Protein AF-A0A7C6EX62-F1 (afdb_monomer_lite)

Foldseek 3Di:
DDDDDDDDDDDPDDPPPVVVVVVPPPPPPPPPDDAAEDEDALAAQDCVCPCSGCVNCLLVVLVVCVVSPHRYYHYPNDDPVSVVSNCVSCVVDDDDDDDDD

Structure (mmCIF, N/CA/C/O backbone):
data_AF-A0A7C6EX62-F1
#
_entry.id   AF-A0A7C6EX62-F1
#
loop_
_atom_site.group_PDB
_atom_site.id
_atom_site.type_symbol
_atom_site.label_atom_id
_atom_site.label_alt_id
_atom_site.label_comp_id
_atom_site.label_asym_id
_atom_site.label_entity_id
_atom_site.label_seq_id
_atom_site.pdbx_PDB_ins_code
_atom_site.Cartn_x
_atom_site.Cartn_y
_atom_site.Cartn_z
_atom_site.occupancy
_atom_site.B_iso_or_equiv
_atom_site.auth_seq_id
_atom_site.auth_comp_id
_atom_site.auth_asym_id
_atom_site.auth_atom_id
_atom_site.pdbx_PDB_model_num
ATOM 1 N N . MET A 1 1 ? -48.411 -11.018 89.513 1.00 42.28 1 MET A N 1
ATOM 2 C CA . MET A 1 1 ? -47.391 -11.575 88.598 1.00 42.28 1 MET A CA 1
ATOM 3 C C . MET A 1 1 ? -47.362 -10.695 87.349 1.00 42.28 1 MET A C 1
ATOM 5 O O . MET A 1 1 ? -48.427 -10.274 86.920 1.00 42.28 1 MET A O 1
ATOM 9 N N . MET A 1 2 ? -46.157 -10.304 86.919 1.00 36.75 2 MET A N 1
ATOM 10 C CA . MET A 1 2 ? -45.765 -9.278 85.922 1.00 36.75 2 MET A CA 1
ATOM 11 C C . MET A 1 2 ? -46.741 -9.060 84.745 1.00 36.75 2 MET A C 1
ATOM 13 O O . MET A 1 2 ? -47.155 -10.013 84.102 1.00 36.75 2 MET A O 1
ATOM 17 N N . LYS A 1 3 ? -47.289 -7.847 84.571 1.00 37.78 3 LYS A N 1
ATOM 18 C CA . LYS A 1 3 ? -46.788 -6.672 83.807 1.00 37.78 3 LYS A CA 1
ATOM 19 C C . LYS A 1 3 ? -46.665 -6.899 82.289 1.00 37.78 3 LYS A C 1
ATOM 21 O O . LYS A 1 3 ? -45.707 -7.491 81.810 1.00 37.78 3 LYS A O 1
ATOM 26 N N . SER A 1 4 ? -47.645 -6.325 81.583 1.00 49.91 4 SER A N 1
ATOM 27 C CA . SER A 1 4 ? -47.659 -6.018 80.150 1.00 49.91 4 SER A CA 1
ATOM 28 C C . SER A 1 4 ? -46.360 -5.341 79.699 1.00 49.91 4 SER A C 1
ATOM 30 O O . SER A 1 4 ? -45.916 -4.376 80.325 1.00 49.91 4 SER A O 1
ATOM 32 N N . PHE A 1 5 ? -45.783 -5.839 78.606 1.00 46.22 5 PHE A N 1
ATOM 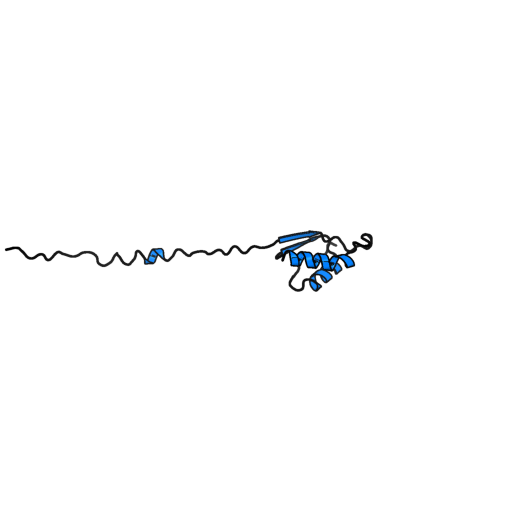33 C CA . PHE A 1 5 ? -44.711 -5.195 77.852 1.00 46.22 5 PHE A CA 1
ATOM 34 C C . PHE A 1 5 ? -45.204 -4.978 76.418 1.00 46.22 5 PHE A C 1
ATOM 36 O O . PHE A 1 5 ? -45.114 -5.856 75.566 1.00 46.22 5 PHE A O 1
ATOM 43 N N . SER A 1 6 ? -45.741 -3.793 76.153 1.00 39.66 6 SER A N 1
ATOM 44 C CA . SER A 1 6 ? -45.944 -3.262 74.806 1.00 39.66 6 SER A CA 1
ATOM 45 C C . SER A 1 6 ? -44.976 -2.094 74.634 1.00 39.66 6 SER A C 1
ATOM 47 O O . SER A 1 6 ? -45.214 -1.004 75.155 1.00 39.66 6 SER A O 1
ATOM 49 N N . PHE A 1 7 ? -43.843 -2.363 73.981 1.00 44.06 7 PHE A N 1
ATOM 50 C CA . PHE A 1 7 ? -42.814 -1.374 73.659 1.00 44.06 7 PHE A CA 1
ATOM 51 C C . PHE A 1 7 ? -43.114 -0.687 72.315 1.00 44.06 7 PHE A C 1
ATOM 53 O O . PHE A 1 7 ? -43.730 -1.264 71.422 1.00 44.06 7 PHE A O 1
ATOM 60 N N . PHE A 1 8 ? -42.697 0.573 72.249 1.00 48.34 8 PHE A N 1
ATOM 61 C CA . PHE A 1 8 ? -43.137 1.678 71.389 1.00 48.34 8 PHE A CA 1
ATOM 62 C C . PHE A 1 8 ? -42.268 1.804 70.097 1.00 48.34 8 PHE A C 1
ATOM 64 O O . PHE A 1 8 ? -41.513 0.881 69.793 1.00 48.34 8 PHE A O 1
ATOM 71 N N . PRO A 1 9 ? -42.414 2.859 69.259 1.00 55.09 9 PRO A N 1
ATOM 72 C CA . PRO A 1 9 ? -42.285 2.818 67.805 1.00 55.09 9 PRO A CA 1
ATOM 73 C C . PRO A 1 9 ? -40.867 3.172 67.314 1.00 55.09 9 PRO A C 1
ATOM 75 O O . PRO A 1 9 ? -40.117 3.873 67.985 1.00 55.09 9 PRO A O 1
ATOM 78 N N . GLY A 1 10 ? -40.502 2.762 66.099 1.00 40.69 10 GLY A N 1
ATOM 79 C CA . GLY A 1 10 ? -39.216 3.156 65.520 1.00 40.69 10 GLY A CA 1
ATOM 80 C C . GLY A 1 10 ? -39.110 2.850 64.031 1.00 40.69 10 GLY A C 1
ATOM 81 O O . GLY A 1 10 ? -39.035 1.692 63.639 1.00 40.69 10 GLY A O 1
ATOM 82 N N . SER A 1 11 ? -39.171 3.911 63.220 1.00 50.38 11 SER A N 1
ATOM 83 C CA . SER A 1 11 ? -38.543 4.054 61.893 1.00 50.38 11 SER A CA 1
ATOM 84 C C . SER A 1 11 ? -38.465 2.810 60.985 1.00 50.38 11 SER A C 1
ATOM 86 O O . SER A 1 11 ? -37.396 2.277 60.704 1.00 50.38 11 SER A O 1
ATOM 88 N N . LYS A 1 12 ? -39.586 2.435 60.358 1.00 48.03 12 LYS A N 1
ATOM 89 C CA . LYS A 1 12 ? -39.604 1.426 59.274 1.00 48.03 12 LYS A CA 1
ATOM 90 C C . LYS A 1 12 ? -39.092 1.939 57.910 1.00 48.03 12 LYS A C 1
ATOM 92 O O . LYS A 1 12 ? -39.229 1.246 56.912 1.00 48.03 12 LYS A O 1
ATOM 97 N N . GLY A 1 13 ? -38.540 3.154 57.840 1.00 50.62 13 GLY A N 1
ATOM 98 C CA . GLY A 1 13 ? -38.355 3.868 56.568 1.00 50.62 13 GLY A CA 1
ATOM 99 C C . GLY A 1 13 ? -36.948 3.896 55.966 1.00 50.62 13 GLY A C 1
ATOM 100 O O . GLY A 1 13 ? -36.820 4.340 54.832 1.00 50.62 13 GLY A O 1
ATOM 101 N N . ILE A 1 14 ? -35.894 3.473 56.675 1.00 54.56 14 ILE A N 1
ATOM 102 C CA . ILE A 1 14 ? -34.515 3.835 56.272 1.00 54.56 14 ILE A CA 1
ATOM 103 C C . ILE A 1 14 ? -33.652 2.679 55.737 1.00 54.56 14 ILE A C 1
ATOM 105 O O . ILE A 1 14 ? -32.592 2.922 55.168 1.00 54.56 14 ILE A O 1
ATOM 109 N N . PHE A 1 15 ? -34.094 1.424 55.852 1.00 49.84 15 PHE A N 1
ATOM 110 C CA . PHE A 1 15 ? -33.248 0.263 55.525 1.00 49.84 15 PHE A CA 1
ATOM 111 C C . PHE A 1 15 ? -33.315 -0.219 54.066 1.00 49.84 15 PHE A C 1
ATOM 113 O O . PHE A 1 15 ? -32.572 -1.123 53.696 1.00 49.84 15 PHE A O 1
ATOM 120 N N . LEU A 1 16 ? -34.149 0.392 53.216 1.00 50.31 16 LEU A N 1
ATOM 121 C CA . LEU A 1 16 ? -34.304 -0.013 51.808 1.00 50.31 16 LEU A CA 1
ATOM 122 C C . LEU A 1 16 ? -33.618 0.913 50.789 1.00 50.31 16 LEU A C 1
ATOM 124 O O . LEU A 1 16 ? -33.659 0.625 49.598 1.00 50.31 16 LEU A O 1
ATOM 128 N N . LEU A 1 17 ? -32.956 1.992 51.223 1.00 52.03 17 LEU A N 1
ATOM 129 C CA . LEU A 1 17 ? -32.288 2.935 50.307 1.00 52.03 17 LEU A CA 1
ATOM 130 C C . LEU A 1 17 ? -30.787 2.664 50.100 1.00 52.03 17 LEU A C 1
ATOM 132 O O . LEU A 1 17 ? -30.206 3.156 49.137 1.00 52.03 17 LEU A O 1
ATOM 136 N N . LEU A 1 18 ? -30.158 1.849 50.950 1.00 52.62 18 LEU A N 1
ATOM 137 C CA . LEU A 1 18 ? -28.717 1.572 50.891 1.00 52.62 18 LEU A CA 1
ATOM 138 C C . LEU A 1 18 ? -28.251 0.554 49.824 1.00 52.62 18 LEU A C 1
ATOM 140 O O . LEU A 1 18 ? -27.132 0.730 49.345 1.00 52.62 18 LEU A O 1
ATOM 144 N N . PRO A 1 19 ? -29.034 -0.446 49.359 1.00 51.97 19 PRO A N 1
ATOM 145 C CA . PRO A 1 19 ? -28.566 -1.322 48.282 1.00 51.97 19 PRO A CA 1
ATOM 146 C C . PRO A 1 19 ? -28.827 -0.740 46.881 1.00 51.97 19 PRO A C 1
ATOM 148 O O . PRO A 1 19 ? -28.215 -1.184 45.915 1.00 51.97 19 PRO A O 1
ATOM 151 N N . VAL A 1 20 ? -29.689 0.279 46.754 1.00 54.84 20 VAL A N 1
ATOM 152 C CA . VAL A 1 20 ? -30.016 0.912 45.460 1.00 54.84 20 VAL A CA 1
ATOM 153 C C . VAL A 1 20 ? -28.901 1.862 45.005 1.00 54.84 20 VAL A C 1
ATOM 155 O O . VAL A 1 20 ? -28.618 1.957 43.813 1.00 54.84 20 VAL A O 1
ATOM 158 N N . LEU A 1 21 ? -28.196 2.504 45.944 1.00 53.75 21 LEU A N 1
ATOM 159 C CA . LEU A 1 21 ? -27.103 3.430 45.627 1.00 53.75 21 LEU A CA 1
ATOM 160 C C . LEU A 1 21 ? -25.799 2.718 45.208 1.00 53.75 21 LEU A C 1
ATOM 162 O O . LEU A 1 21 ? -24.963 3.315 44.538 1.00 53.75 21 LEU A O 1
ATOM 166 N N . SER A 1 22 ? -25.635 1.432 45.547 1.00 55.94 22 SER A N 1
ATOM 167 C CA . SER A 1 22 ? -24.448 0.639 45.185 1.00 55.94 22 SER A CA 1
ATOM 168 C C . SER A 1 22 ? -24.489 0.072 43.756 1.00 55.94 22 SER A C 1
ATOM 170 O O . SER A 1 22 ? -23.466 -0.404 43.269 1.00 55.94 22 SER A O 1
ATOM 172 N N . GLY A 1 23 ? -25.644 0.102 43.080 1.00 55.66 23 GLY A N 1
ATOM 173 C CA . GLY A 1 23 ? -25.827 -0.441 41.725 1.00 55.66 23 GLY A CA 1
ATOM 174 C C . GLY A 1 23 ? -25.391 0.488 40.584 1.00 55.66 23 GLY A C 1
ATOM 175 O O . GLY A 1 23 ? -25.454 0.095 39.425 1.00 55.66 23 GLY A O 1
ATOM 176 N N . LEU A 1 24 ? -24.958 1.715 40.896 1.00 57.59 24 LEU A N 1
ATOM 177 C CA . LEU A 1 24 ? -24.589 2.756 39.924 1.00 57.59 24 LEU A CA 1
ATOM 178 C C . LEU A 1 24 ? -23.076 2.901 39.706 1.00 57.59 24 LEU A C 1
ATOM 180 O O . LEU A 1 24 ? -22.628 3.871 39.096 1.00 57.59 24 LEU A O 1
ATOM 184 N N . VAL A 1 25 ? -22.272 1.931 40.146 1.00 61.62 25 VAL A N 1
ATOM 185 C CA . VAL A 1 25 ? -20.920 1.765 39.599 1.00 61.62 25 VAL A CA 1
ATOM 186 C C . VAL A 1 25 ? -21.062 1.210 38.184 1.00 61.62 25 VAL A C 1
ATOM 188 O O . VAL A 1 25 ? -21.046 0.003 37.957 1.00 61.62 25 VAL A O 1
ATOM 191 N N . PHE A 1 26 ? -21.252 2.120 37.224 1.00 63.25 26 PHE A N 1
ATOM 192 C CA . PHE A 1 26 ? -21.064 1.854 35.805 1.00 63.25 26 PHE A CA 1
ATOM 193 C C . PHE A 1 26 ? -19.679 1.233 35.628 1.00 63.25 26 PHE A C 1
ATOM 195 O O . PHE A 1 26 ? -18.657 1.917 35.682 1.00 63.25 26 PHE A O 1
ATOM 202 N N . SER A 1 27 ? -19.643 -0.085 35.454 1.00 64.75 27 SER A N 1
ATOM 203 C CA . SER A 1 27 ? -18.434 -0.785 35.058 1.00 64.75 27 SER A CA 1
ATOM 204 C C . SER A 1 27 ? -18.143 -0.367 33.620 1.00 64.75 27 SER A C 1
ATOM 206 O O . SER A 1 27 ? -18.707 -0.910 32.669 1.00 64.75 27 SER A O 1
ATOM 208 N N . CYS A 1 28 ? -17.325 0.675 33.463 1.00 64.19 28 CYS A 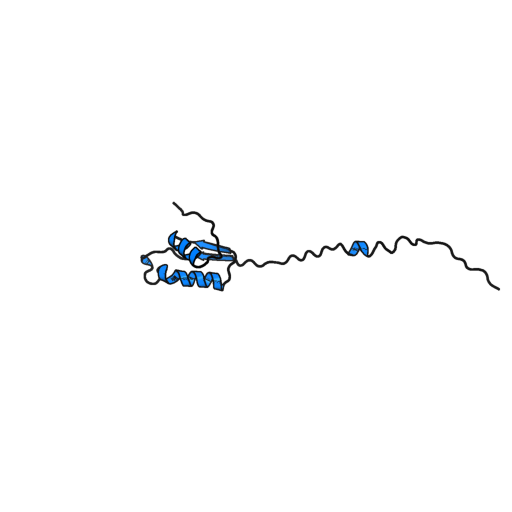N 1
ATOM 209 C CA . CYS A 1 28 ? -16.788 1.076 32.175 1.00 64.19 28 CYS A CA 1
ATOM 210 C C . CYS A 1 28 ? -15.799 -0.015 31.753 1.00 64.19 28 CYS A C 1
ATOM 212 O O . CYS A 1 28 ? -14.607 0.052 32.041 1.00 64.19 28 CYS A O 1
ATOM 214 N N . ASN A 1 29 ? -16.318 -1.078 31.137 1.00 66.06 29 ASN A N 1
ATOM 215 C CA . ASN A 1 29 ? -15.504 -2.059 30.435 1.00 66.06 29 ASN A CA 1
ATOM 216 C C . ASN A 1 29 ? -14.962 -1.369 29.183 1.00 66.06 29 ASN A C 1
ATOM 218 O O . ASN A 1 29 ? -15.545 -1.465 28.104 1.00 66.06 29 ASN A O 1
ATOM 222 N N . HIS A 1 30 ? -13.874 -0.617 29.339 1.00 69.62 30 HIS A N 1
ATOM 223 C CA . HIS A 1 30 ? -13.118 -0.132 28.199 1.00 69.62 30 HIS A CA 1
ATOM 224 C C . HIS A 1 30 ? -12.420 -1.347 27.590 1.00 69.62 30 HIS A C 1
ATOM 226 O O . HIS A 1 30 ? -11.372 -1.778 28.069 1.00 69.62 30 HIS A O 1
ATOM 232 N N . LYS A 1 31 ? -13.049 -1.960 26.582 1.00 71.94 31 LYS A N 1
ATOM 233 C CA . LYS A 1 31 ? -12.353 -2.921 25.733 1.00 71.94 31 LYS A CA 1
ATOM 234 C C . LYS A 1 31 ? -11.208 -2.165 25.079 1.00 71.94 31 LYS A C 1
ATOM 236 O O . LYS A 1 31 ? -11.439 -1.253 24.290 1.00 71.94 31 LYS A O 1
ATOM 241 N N . GLN A 1 32 ? -9.991 -2.491 25.485 1.00 78.19 32 GLN A N 1
ATOM 242 C CA . GLN A 1 32 ? -8.801 -1.970 24.845 1.00 78.19 32 GLN A CA 1
ATOM 243 C C . GLN A 1 32 ? -8.657 -2.703 23.513 1.00 78.19 32 GLN A C 1
ATOM 245 O O . GLN A 1 32 ? -8.162 -3.825 23.472 1.00 78.19 32 GLN A O 1
ATOM 250 N N . GLU A 1 33 ? -9.179 -2.095 22.450 1.00 84.81 33 GLU A N 1
ATOM 251 C CA . GLU A 1 33 ? -8.965 -2.566 21.084 1.00 84.81 33 GLU A CA 1
ATOM 252 C C . GLU A 1 33 ? -7.506 -2.272 20.713 1.00 84.81 33 GLU A C 1
ATOM 254 O O . GLU A 1 33 ? -7.047 -1.126 20.778 1.00 84.81 33 GLU A O 1
ATOM 259 N N . GLU A 1 34 ? -6.750 -3.319 20.396 1.00 92.69 34 GLU A N 1
ATOM 260 C CA . GLU A 1 34 ? -5.377 -3.185 19.921 1.00 92.69 34 GLU A CA 1
ATOM 261 C C . GLU A 1 34 ? -5.401 -2.746 18.454 1.00 92.69 34 GLU A C 1
ATOM 263 O O . GLU A 1 34 ? -6.133 -3.311 17.647 1.00 92.69 34 GLU A O 1
ATOM 268 N N . ILE A 1 35 ? -4.606 -1.731 18.112 1.00 96.31 35 ILE A N 1
ATOM 269 C CA . ILE A 1 35 ? -4.434 -1.270 16.731 1.00 96.31 35 ILE A CA 1
ATOM 270 C C . ILE A 1 35 ? -2.995 -1.565 16.326 1.00 96.31 35 ILE A C 1
ATOM 272 O O . ILE A 1 35 ? -2.052 -1.036 16.922 1.00 96.31 35 ILE A O 1
ATOM 276 N N . ARG A 1 36 ? -2.816 -2.370 15.283 1.00 97.75 36 ARG A N 1
ATOM 277 C CA . ARG A 1 36 ? -1.506 -2.701 14.725 1.00 97.75 36 ARG A CA 1
ATOM 278 C C . ARG A 1 36 ? -1.127 -1.673 13.679 1.00 97.75 36 ARG A C 1
ATOM 280 O O . ARG A 1 36 ? -1.747 -1.560 12.623 1.00 97.75 36 ARG A O 1
ATOM 287 N N . VAL A 1 37 ? -0.079 -0.917 13.980 1.00 98.12 37 VAL A N 1
ATOM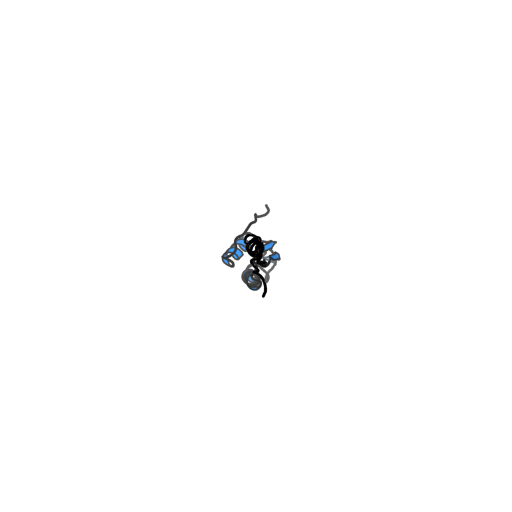 288 C CA . VAL A 1 37 ? 0.415 0.157 13.117 1.00 98.12 37 VAL A CA 1
ATOM 289 C C . VAL A 1 37 ? 1.756 -0.242 12.515 1.00 98.12 37 VAL A C 1
ATOM 291 O O . VAL A 1 37 ? 2.645 -0.715 13.222 1.00 98.12 37 VAL A O 1
ATOM 294 N N . MET A 1 38 ? 1.928 -0.016 11.214 1.00 98.44 38 MET A N 1
ATOM 295 C CA . MET A 1 38 ? 3.176 -0.284 10.497 1.00 98.44 38 MET A CA 1
ATOM 296 C C . MET A 1 38 ? 3.647 0.962 9.742 1.00 98.44 38 MET A C 1
ATOM 298 O O . MET A 1 38 ? 2.858 1.646 9.095 1.00 98.44 38 MET A O 1
ATOM 302 N N . THR A 1 39 ? 4.956 1.222 9.767 1.00 98.56 39 THR A N 1
ATOM 303 C CA . THR A 1 39 ? 5.625 2.088 8.786 1.00 98.56 39 THR A CA 1
ATOM 304 C C . THR A 1 39 ? 6.476 1.226 7.864 1.00 98.56 39 THR A C 1
ATOM 306 O O . THR A 1 39 ? 7.217 0.364 8.338 1.00 98.56 39 THR A O 1
ATOM 309 N N . PHE A 1 40 ? 6.355 1.418 6.551 1.00 98.50 40 PHE A N 1
ATOM 310 C CA . PHE A 1 40 ? 7.056 0.599 5.574 1.00 98.50 40 PHE A CA 1
ATOM 311 C C . PHE A 1 40 ? 7.466 1.406 4.339 1.00 98.50 40 PHE A C 1
ATOM 313 O O . PHE A 1 40 ? 6.647 1.758 3.488 1.00 98.50 40 PHE A O 1
ATOM 320 N N . ASN A 1 41 ? 8.766 1.654 4.200 1.00 98.25 41 ASN A N 1
ATOM 321 C CA . ASN A 1 41 ? 9.325 2.131 2.944 1.00 98.25 41 ASN A CA 1
ATOM 322 C C . ASN A 1 41 ? 9.395 0.950 1.967 1.00 98.25 41 ASN A C 1
ATOM 324 O O . ASN A 1 41 ? 10.185 0.025 2.160 1.00 98.25 41 ASN A O 1
ATOM 328 N N . ILE A 1 42 ? 8.562 0.980 0.924 1.00 98.06 42 ILE A N 1
ATOM 329 C CA . ILE A 1 42 ? 8.447 -0.129 -0.032 1.00 98.06 42 ILE A CA 1
ATOM 330 C C . ILE A 1 42 ? 9.400 -0.003 -1.220 1.00 98.06 42 ILE A C 1
ATOM 3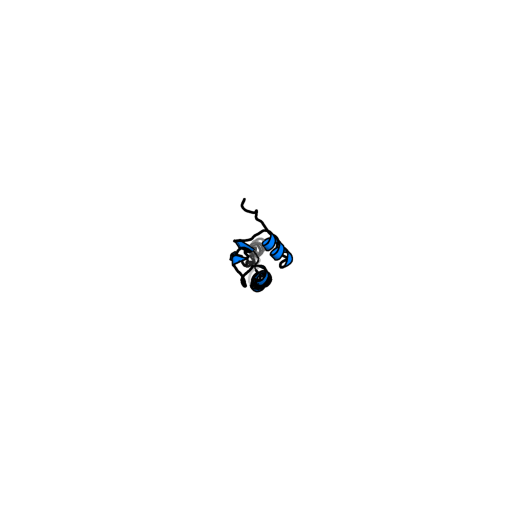32 O O . ILE A 1 42 ? 9.378 -0.887 -2.079 1.00 98.06 42 ILE A O 1
ATOM 336 N N . ARG A 1 43 ? 10.240 1.044 -1.251 1.00 98.12 43 ARG A N 1
ATOM 337 C CA . ARG A 1 43 ? 11.179 1.391 -2.324 1.00 98.12 43 ARG A CA 1
ATOM 338 C C . ARG A 1 43 ? 10.496 1.662 -3.676 1.00 98.12 43 ARG A C 1
ATOM 340 O O . ARG A 1 43 ? 9.708 0.845 -4.160 1.00 98.12 43 ARG A O 1
ATOM 347 N N . LEU A 1 44 ? 10.854 2.783 -4.309 1.00 97.50 44 LEU A N 1
ATOM 348 C CA . LEU A 1 44 ? 10.301 3.221 -5.598 1.00 97.50 44 LEU A CA 1
ATOM 349 C C . LEU A 1 44 ? 10.382 2.123 -6.668 1.00 97.50 44 LEU A C 1
ATOM 351 O O . LEU A 1 44 ? 11.345 1.357 -6.726 1.00 97.50 44 LEU A O 1
ATOM 355 N N . ASP A 1 45 ? 9.403 2.092 -7.569 1.00 98.06 45 ASP A N 1
ATOM 356 C CA . ASP A 1 45 ? 9.510 1.298 -8.790 1.00 98.06 45 ASP A CA 1
ATOM 357 C C . ASP A 1 45 ? 10.514 1.947 -9.749 1.00 98.06 45 ASP A C 1
ATOM 359 O O . ASP A 1 45 ? 10.226 2.945 -10.411 1.00 98.06 45 ASP A O 1
ATOM 363 N N . THR A 1 46 ? 11.724 1.389 -9.793 1.00 97.50 46 THR A N 1
ATOM 364 C CA . THR A 1 46 ? 12.792 1.837 -10.686 1.00 97.50 46 THR A CA 1
ATOM 365 C C . THR A 1 46 ? 13.443 0.660 -11.416 1.00 97.50 46 THR A C 1
ATOM 367 O O . THR A 1 46 ? 13.754 -0.362 -10.791 1.00 97.50 46 THR A O 1
ATOM 370 N N . PRO A 1 47 ? 13.711 0.771 -12.733 1.00 95.62 47 PRO A N 1
ATOM 371 C CA . PRO A 1 47 ? 14.473 -0.236 -13.473 1.00 95.62 47 PRO A CA 1
ATOM 372 C C . PRO A 1 47 ? 15.882 -0.466 -12.910 1.00 95.62 47 PRO A C 1
ATOM 374 O O . PRO A 1 47 ? 16.430 -1.556 -13.067 1.00 95.62 47 PRO A O 1
ATOM 377 N N . ALA A 1 48 ? 16.453 0.535 -12.228 1.00 97.38 48 ALA A N 1
ATOM 378 C CA . ALA A 1 48 ? 17.778 0.451 -11.613 1.00 97.38 48 ALA A CA 1
ATOM 379 C C . ALA A 1 48 ? 17.882 -0.657 -10.550 1.00 97.38 48 ALA A C 1
ATOM 381 O O . ALA A 1 48 ? 18.973 -1.163 -10.302 1.00 97.38 48 ALA A O 1
ATOM 382 N N . ASP A 1 49 ? 16.754 -1.078 -9.969 1.00 96.81 49 ASP A N 1
ATOM 383 C CA . ASP A 1 49 ? 16.729 -2.130 -8.953 1.00 96.81 49 ASP A CA 1
ATOM 384 C C . ASP A 1 49 ? 16.796 -3.553 -9.563 1.00 96.81 49 ASP A C 1
ATOM 386 O O . ASP A 1 49 ? 16.909 -4.530 -8.824 1.00 96.81 49 ASP A O 1
ATOM 390 N N . SER A 1 50 ? 16.794 -3.710 -10.897 1.00 96.69 50 SER A N 1
ATOM 391 C CA . SER A 1 50 ? 17.001 -4.995 -11.596 1.00 96.69 50 SER A CA 1
ATOM 392 C C . SER A 1 50 ? 16.080 -6.119 -11.070 1.00 96.69 50 SER A C 1
ATOM 394 O O . SER A 1 50 ? 14.856 -5.988 -11.112 1.00 96.69 50 SER A O 1
ATOM 396 N N . MET A 1 51 ? 16.629 -7.220 -10.548 1.00 97.38 51 MET A N 1
ATOM 397 C CA . MET A 1 51 ? 15.869 -8.334 -9.956 1.00 97.38 51 MET A CA 1
ATOM 398 C C . MET A 1 51 ? 15.105 -7.949 -8.681 1.00 97.38 51 MET A C 1
ATOM 400 O O . MET A 1 51 ? 14.172 -8.646 -8.294 1.00 97.38 51 MET A O 1
ATOM 404 N N . ASN A 1 52 ? 15.452 -6.818 -8.065 1.00 97.44 52 ASN A N 1
ATOM 405 C CA . ASN A 1 52 ? 14.724 -6.217 -6.953 1.00 97.44 52 ASN A CA 1
ATOM 406 C C . ASN A 1 52 ? 13.711 -5.163 -7.426 1.00 97.44 52 ASN A C 1
ATOM 408 O O . ASN A 1 52 ? 13.209 -4.395 -6.610 1.00 97.44 52 ASN A O 1
ATOM 412 N N . ASN A 1 53 ? 13.393 -5.081 -8.720 1.00 98.44 53 ASN A N 1
ATOM 413 C CA . ASN A 1 53 ? 12.354 -4.175 -9.204 1.00 98.44 53 ASN A CA 1
ATOM 414 C C . ASN A 1 53 ? 10.984 -4.493 -8.566 1.00 98.44 53 ASN A C 1
ATOM 416 O O . ASN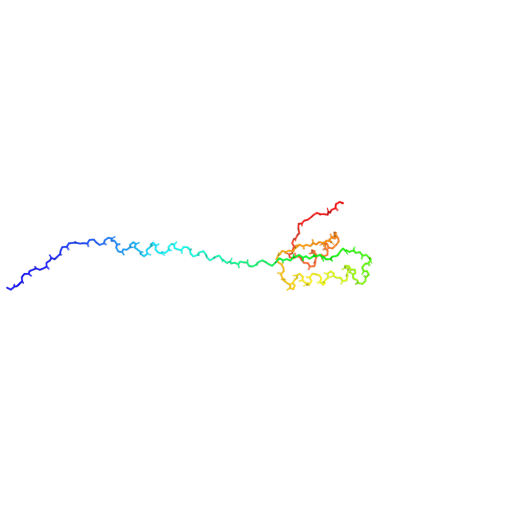 A 1 53 ? 10.673 -5.643 -8.245 1.00 98.44 53 ASN A O 1
ATOM 420 N N . TRP A 1 54 ? 10.151 -3.459 -8.407 1.00 98.56 54 TRP A N 1
ATOM 421 C CA . TRP A 1 54 ? 8.824 -3.539 -7.793 1.00 98.56 54 TRP A CA 1
ATOM 422 C C . TRP A 1 54 ? 7.953 -4.672 -8.344 1.00 98.56 54 TRP A C 1
ATOM 424 O O . TRP A 1 54 ? 7.309 -5.369 -7.557 1.00 98.56 54 TRP A O 1
ATOM 434 N N . LYS A 1 55 ? 7.988 -4.928 -9.660 1.00 98.00 55 LYS A N 1
ATOM 435 C CA . LYS A 1 55 ? 7.181 -5.985 -10.295 1.00 98.00 55 LYS A CA 1
ATOM 436 C C . LYS A 1 55 ? 7.409 -7.384 -9.712 1.00 98.00 55 LYS A C 1
ATOM 438 O O . LYS A 1 55 ? 6.551 -8.240 -9.867 1.00 98.00 55 LYS A O 1
ATOM 443 N N . TYR A 1 56 ? 8.562 -7.618 -9.081 1.00 98.38 56 TYR A N 1
ATOM 444 C CA . TYR A 1 56 ? 8.914 -8.886 -8.437 1.00 98.38 56 TYR A CA 1
ATOM 445 C C . TYR A 1 56 ? 8.690 -8.870 -6.917 1.00 98.38 56 TYR A C 1
ATOM 447 O O . TYR A 1 56 ? 8.807 -9.903 -6.258 1.00 98.38 56 TYR A O 1
ATOM 455 N N . ARG A 1 57 ? 8.418 -7.694 -6.339 1.00 98.38 57 ARG A N 1
ATOM 456 C CA . ARG A 1 57 ? 8.300 -7.483 -4.890 1.00 98.38 57 ARG A CA 1
ATOM 457 C C . ARG A 1 57 ? 6.874 -7.207 -4.427 1.00 98.38 57 ARG A C 1
ATOM 459 O O . ARG A 1 57 ? 6.590 -7.456 -3.257 1.00 98.38 57 ARG A O 1
ATOM 466 N N . ARG A 1 58 ? 5.987 -6.712 -5.295 1.00 98.62 58 ARG A N 1
ATOM 467 C CA . ARG A 1 58 ? 4.644 -6.237 -4.917 1.00 98.62 58 ARG A CA 1
ATOM 468 C C . ARG A 1 58 ? 3.806 -7.283 -4.177 1.00 98.62 58 ARG A C 1
ATOM 470 O O . ARG A 1 58 ? 3.211 -6.972 -3.148 1.00 98.62 58 ARG A O 1
ATOM 477 N N . GLU A 1 59 ? 3.838 -8.543 -4.609 1.00 98.69 59 GLU A N 1
ATOM 478 C CA . GLU A 1 59 ? 3.099 -9.627 -3.956 1.00 98.69 59 GLU A CA 1
ATOM 479 C C . GLU A 1 59 ? 3.691 -9.963 -2.580 1.00 98.69 59 GLU A C 1
ATOM 481 O O . GLU A 1 59 ? 2.951 -10.285 -1.651 1.00 98.69 59 GLU A O 1
ATOM 486 N N . ASN A 1 60 ? 5.015 -9.861 -2.421 1.00 98.50 60 ASN A N 1
ATOM 487 C CA . ASN A 1 60 ? 5.687 -10.086 -1.139 1.00 98.50 60 ASN A CA 1
ATOM 488 C C . ASN A 1 60 ? 5.384 -8.958 -0.145 1.00 98.50 60 ASN A C 1
ATOM 490 O O . ASN A 1 60 ? 5.123 -9.237 1.023 1.00 98.50 60 ASN A O 1
ATOM 494 N N . VAL A 1 61 ? 5.358 -7.707 -0.614 1.00 98.56 61 VAL A N 1
ATOM 495 C CA . VAL A 1 61 ? 4.960 -6.536 0.184 1.00 98.56 61 VAL A CA 1
ATOM 496 C C . VAL A 1 61 ? 3.522 -6.693 0.681 1.00 98.56 61 VAL A C 1
ATOM 498 O O . VAL A 1 61 ? 3.287 -6.621 1.885 1.00 98.56 61 VAL A O 1
ATOM 501 N N . ALA A 1 62 ? 2.575 -7.007 -0.209 1.00 98.62 62 ALA A N 1
ATOM 502 C CA . ALA A 1 62 ? 1.181 -7.237 0.174 1.00 98.62 62 ALA A CA 1
ATOM 503 C C . ALA A 1 62 ? 1.023 -8.435 1.128 1.00 98.62 62 ALA A C 1
ATOM 505 O O . ALA A 1 62 ? 0.246 -8.381 2.081 1.00 98.62 62 ALA A O 1
ATOM 506 N N . ARG A 1 63 ? 1.790 -9.517 0.917 1.00 98.62 63 ARG A N 1
ATOM 507 C CA . ARG A 1 63 ? 1.797 -10.672 1.826 1.00 98.62 63 ARG A CA 1
ATOM 508 C C . ARG A 1 63 ? 2.283 -10.288 3.220 1.00 98.62 63 ARG A C 1
ATOM 510 O O . ARG A 1 63 ? 1.701 -10.757 4.188 1.00 98.62 63 ARG A O 1
ATOM 517 N N . MET A 1 64 ? 3.313 -9.452 3.328 1.00 98.31 64 MET A N 1
ATOM 518 C CA . MET A 1 64 ? 3.832 -8.993 4.616 1.00 98.31 64 MET A CA 1
ATOM 519 C C . MET A 1 64 ? 2.794 -8.155 5.372 1.00 98.31 64 MET A C 1
ATOM 521 O O . MET A 1 64 ? 2.575 -8.392 6.554 1.00 98.31 64 MET A O 1
ATOM 525 N N . ILE A 1 65 ? 2.108 -7.239 4.679 1.00 98.44 65 ILE A N 1
ATOM 526 C CA . ILE A 1 65 ? 1.042 -6.408 5.262 1.00 98.44 65 ILE A CA 1
ATOM 527 C C . ILE A 1 65 ? -0.082 -7.286 5.835 1.00 98.44 65 ILE A C 1
ATOM 529 O O . ILE A 1 65 ? -0.459 -7.111 6.989 1.00 98.44 65 ILE A O 1
ATOM 533 N N . ARG A 1 66 ? -0.545 -8.294 5.081 1.00 98.31 66 ARG A N 1
ATOM 534 C CA . ARG A 1 66 ? -1.544 -9.262 5.573 1.00 98.31 66 ARG A CA 1
ATOM 535 C C . ARG A 1 66 ? -1.027 -10.160 6.688 1.00 98.31 66 ARG A C 1
ATOM 537 O O . ARG A 1 66 ? -1.777 -10.492 7.591 1.00 98.31 66 ARG A O 1
ATOM 544 N N . PHE A 1 67 ? 0.2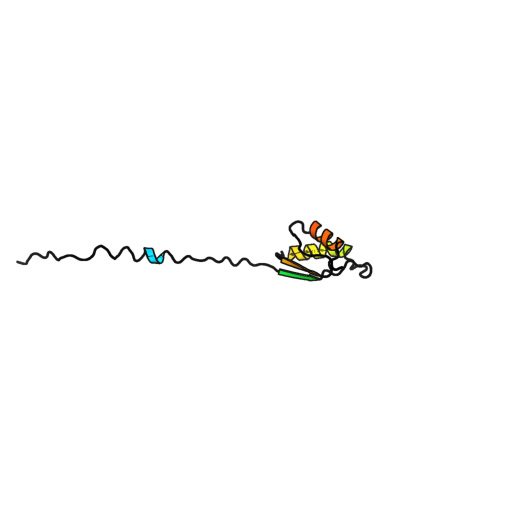33 -10.582 6.620 1.00 98.31 67 PHE A N 1
ATOM 545 C CA . PHE A 1 67 ? 0.819 -11.480 7.616 1.00 98.31 67 PHE A CA 1
ATOM 546 C C . PHE A 1 67 ? 0.857 -10.842 9.007 1.00 98.31 67 PHE A C 1
ATOM 548 O O . PHE A 1 67 ? 0.562 -11.510 9.992 1.00 98.31 67 PHE A O 1
ATOM 555 N N . TYR A 1 68 ? 1.197 -9.554 9.078 1.00 98.00 68 TYR A N 1
ATOM 556 C CA . TYR A 1 68 ? 1.142 -8.789 10.324 1.00 98.00 68 TYR A CA 1
ATOM 557 C C . TYR A 1 68 ? -0.260 -8.265 10.650 1.00 98.00 68 TYR A C 1
ATOM 559 O O . TYR A 1 68 ? -0.443 -7.725 11.738 1.00 98.00 68 TYR A O 1
ATOM 567 N N . ASP A 1 69 ? -1.215 -8.447 9.729 1.00 97.31 69 ASP A N 1
ATOM 568 C CA . ASP A 1 69 ? -2.622 -8.078 9.872 1.00 97.31 69 ASP A CA 1
ATOM 569 C C . ASP A 1 69 ? -2.749 -6.608 10.325 1.00 97.31 69 ASP A C 1
ATOM 571 O O . ASP A 1 69 ? -3.237 -6.273 11.390 1.00 97.31 69 ASP A O 1
ATOM 575 N N . VAL A 1 70 ? -2.143 -5.711 9.545 1.00 97.88 70 VAL A N 1
ATOM 576 C CA . VAL A 1 70 ? -1.963 -4.298 9.909 1.00 97.88 70 VAL A CA 1
ATOM 577 C C . VAL A 1 70 ? -3.280 -3.525 9.824 1.00 97.88 70 VAL A C 1
ATOM 579 O O . VAL A 1 70 ? -3.913 -3.498 8.784 1.00 97.88 70 VAL A O 1
ATOM 582 N N . ASP A 1 71 ? -3.636 -2.764 10.852 1.00 97.62 71 ASP A N 1
ATOM 583 C CA . ASP A 1 71 ? -4.851 -1.937 10.830 1.00 97.62 71 ASP A CA 1
ATOM 584 C C . ASP A 1 71 ? -4.592 -0.545 10.218 1.00 97.62 71 ASP A C 1
ATOM 586 O O . ASP A 1 71 ? -5.445 0.026 9.536 1.00 97.62 71 ASP A O 1
ATOM 590 N N . LEU A 1 72 ? -3.390 0.011 10.427 1.00 97.81 72 LEU A N 1
ATOM 591 C CA . LEU A 1 72 ? -2.967 1.302 9.870 1.00 97.81 72 LEU A CA 1
ATOM 592 C C . LEU A 1 72 ? -1.541 1.236 9.310 1.00 97.81 72 LEU A C 1
ATOM 594 O O . LEU A 1 72 ? -0.574 1.001 10.036 1.00 97.81 72 LEU A O 1
ATOM 598 N N . LEU A 1 73 ? -1.403 1.515 8.014 1.00 98.25 73 LEU A N 1
ATOM 599 C CA . LEU A 1 73 ? -0.136 1.431 7.292 1.00 98.25 73 LEU A CA 1
ATOM 600 C C . LEU A 1 73 ? 0.318 2.803 6.775 1.00 98.25 73 LEU A C 1
ATOM 602 O O . LEU A 1 73 ? -0.354 3.428 5.957 1.00 98.25 73 LEU A O 1
ATOM 606 N N . GLY A 1 74 ? 1.509 3.236 7.183 1.00 98.25 74 GLY A N 1
ATOM 607 C CA . GLY A 1 74 ? 2.227 4.353 6.576 1.00 98.25 74 GLY A CA 1
ATOM 608 C C . GLY A 1 74 ? 3.268 3.854 5.578 1.00 98.25 74 GLY A C 1
ATOM 609 O O . GLY A 1 74 ? 4.227 3.197 5.975 1.00 98.25 74 GLY A O 1
ATOM 610 N N . THR A 1 75 ? 3.125 4.191 4.295 1.00 97.56 75 THR A N 1
ATOM 611 C CA . THR A 1 75 ? 4.108 3.830 3.261 1.00 97.56 75 THR A CA 1
ATOM 612 C C . THR A 1 75 ? 4.916 5.030 2.776 1.00 97.56 75 THR A C 1
ATOM 614 O O . THR A 1 75 ? 4.445 6.168 2.777 1.00 97.56 75 THR A O 1
ATOM 617 N N . GLN A 1 76 ? 6.163 4.783 2.372 1.00 98.00 76 GLN A N 1
ATOM 618 C CA . GLN A 1 76 ? 7.038 5.780 1.745 1.00 98.00 76 GLN A CA 1
ATOM 619 C C . GLN A 1 76 ? 7.562 5.261 0.407 1.00 98.00 76 GLN A C 1
ATOM 621 O O . GLN A 1 76 ? 7.532 4.057 0.157 1.00 98.00 76 GLN A O 1
ATOM 626 N N . GLU A 1 77 ? 8.059 6.177 -0.435 1.00 96.94 77 GLU A N 1
ATOM 627 C CA . GLU A 1 77 ? 8.591 5.845 -1.766 1.00 96.94 77 GLU A CA 1
ATOM 628 C C . GLU A 1 77 ? 7.562 5.152 -2.682 1.00 96.94 77 GLU A C 1
ATOM 630 O O . GLU A 1 77 ? 7.900 4.278 -3.471 1.00 96.94 77 GLU A O 1
ATOM 635 N N . VAL A 1 78 ? 6.291 5.556 -2.591 1.00 97.00 78 VAL A N 1
ATOM 636 C CA . VAL A 1 78 ? 5.201 4.968 -3.380 1.00 97.00 78 VAL A CA 1
ATOM 637 C C . VAL A 1 78 ? 4.922 5.805 -4.623 1.00 97.00 78 VAL A C 1
ATOM 639 O O . VAL A 1 78 ? 4.470 6.948 -4.524 1.00 97.00 78 VAL A O 1
ATOM 642 N N . LEU A 1 79 ? 5.164 5.232 -5.802 1.00 96.94 79 LEU A N 1
ATOM 643 C CA . LEU A 1 79 ? 4.688 5.780 -7.074 1.00 96.94 79 LEU A CA 1
ATOM 644 C C . LEU A 1 79 ? 3.212 5.432 -7.318 1.00 96.94 79 LEU A C 1
ATOM 646 O O . LEU A 1 79 ? 2.671 4.498 -6.729 1.00 96.94 79 LEU A O 1
ATOM 650 N N . HIS A 1 80 ? 2.548 6.160 -8.222 1.00 96.31 80 HIS A N 1
ATOM 651 C CA . HIS A 1 80 ? 1.119 5.957 -8.493 1.00 96.31 80 HIS A CA 1
ATOM 652 C C . HIS A 1 80 ? 0.795 4.521 -8.935 1.00 96.31 80 HIS A C 1
ATOM 654 O O . HIS A 1 80 ? -0.181 3.948 -8.464 1.00 96.31 80 HIS A O 1
ATOM 660 N N . ASN A 1 81 ? 1.631 3.905 -9.775 1.00 97.62 81 ASN A N 1
ATOM 661 C CA . ASN A 1 81 ? 1.452 2.511 -10.185 1.00 97.62 81 ASN A CA 1
ATOM 662 C C . ASN A 1 81 ? 1.595 1.533 -9.007 1.00 97.62 81 ASN A C 1
ATOM 664 O O . ASN A 1 81 ? 0.821 0.587 -8.909 1.00 97.62 81 ASN A O 1
ATOM 668 N N . GLN A 1 82 ? 2.525 1.790 -8.083 1.00 98.25 82 GLN A N 1
ATOM 669 C CA . GLN A 1 82 ? 2.696 0.972 -6.879 1.00 98.25 82 GLN A CA 1
ATOM 670 C C . GLN A 1 82 ? 1.491 1.099 -5.942 1.00 98.25 82 GLN A C 1
ATOM 672 O O . GLN A 1 82 ? 1.057 0.105 -5.370 1.00 98.25 82 GLN A O 1
ATOM 677 N N . LEU A 1 83 ? 0.914 2.300 -5.823 1.00 97.94 83 LEU A N 1
ATOM 678 C CA . LEU A 1 83 ? -0.329 2.510 -5.082 1.00 97.94 83 LEU A CA 1
ATOM 679 C C . LEU A 1 83 ? -1.491 1.722 -5.704 1.00 97.94 83 LEU A C 1
ATOM 681 O O . LEU A 1 83 ? -2.204 1.041 -4.977 1.00 97.94 83 LEU A O 1
ATOM 685 N N . GLN A 1 84 ? -1.667 1.777 -7.029 1.00 98.31 84 GLN A N 1
ATOM 686 C CA . GLN A 1 84 ? -2.714 1.003 -7.713 1.00 98.31 84 GLN A CA 1
ATOM 687 C C . GLN A 1 84 ? -2.519 -0.506 -7.523 1.00 98.31 84 GLN A C 1
ATOM 689 O O . GLN A 1 84 ? -3.474 -1.218 -7.225 1.00 98.31 84 GLN A O 1
ATOM 694 N N . ASP A 1 85 ? -1.281 -0.992 -7.629 1.00 98.69 85 ASP A N 1
ATOM 695 C CA . ASP A 1 85 ? -0.956 -2.391 -7.349 1.00 98.69 85 ASP A CA 1
ATOM 696 C C . ASP A 1 85 ? -1.318 -2.778 -5.907 1.00 98.69 85 ASP A C 1
ATOM 698 O O . ASP A 1 85 ? -1.916 -3.831 -5.696 1.00 98.69 85 ASP A O 1
ATOM 702 N N . LEU A 1 86 ? -1.006 -1.934 -4.917 1.00 98.44 86 LEU A N 1
ATOM 703 C CA . LEU A 1 86 ? -1.375 -2.187 -3.522 1.00 98.44 86 LEU A CA 1
ATOM 704 C C . LEU A 1 86 ? -2.892 -2.211 -3.323 1.00 98.44 86 LEU A C 1
ATOM 706 O O . LEU A 1 86 ? -3.374 -3.144 -2.696 1.00 98.44 86 LEU A O 1
ATOM 710 N N . LEU A 1 87 ? -3.644 -1.262 -3.886 1.00 98.12 87 LEU A N 1
ATOM 711 C CA . LEU A 1 87 ? -5.112 -1.237 -3.784 1.00 98.12 87 LEU A CA 1
ATOM 712 C C . LEU A 1 87 ? -5.762 -2.465 -4.438 1.00 98.12 87 LEU A C 1
ATOM 714 O O . LEU A 1 87 ? -6.745 -2.991 -3.927 1.00 98.12 87 LEU A O 1
ATOM 718 N N . ASN A 1 88 ? -5.187 -2.965 -5.534 1.00 98.56 88 ASN A N 1
ATOM 719 C CA . ASN A 1 88 ? -5.648 -4.198 -6.172 1.00 98.56 88 ASN A CA 1
ATOM 720 C C . ASN A 1 88 ? -5.313 -5.446 -5.339 1.00 98.56 88 ASN A C 1
ATOM 722 O O . ASN A 1 88 ? -6.095 -6.393 -5.293 1.00 98.56 88 ASN A O 1
ATOM 726 N N . LEU A 1 89 ? -4.134 -5.475 -4.709 1.00 98.62 89 LEU A N 1
ATOM 727 C CA . LEU A 1 89 ? -3.660 -6.611 -3.913 1.00 98.62 89 LEU A CA 1
ATOM 728 C C . LEU A 1 89 ? -4.224 -6.636 -2.486 1.00 98.62 89 LEU A C 1
ATOM 730 O O . LEU A 1 89 ? -4.153 -7.689 -1.851 1.00 98.62 89 LEU A O 1
ATOM 734 N N . LEU A 1 90 ? -4.710 -5.502 -1.981 1.00 98.38 90 LEU A N 1
ATOM 735 C CA . LEU A 1 90 ? -5.237 -5.275 -0.632 1.00 98.38 90 LEU A CA 1
ATOM 736 C C . LEU A 1 90 ? -6.589 -4.536 -0.725 1.00 98.38 90 LEU A C 1
ATOM 738 O O . LEU A 1 90 ? -6.692 -3.388 -0.285 1.00 98.38 90 LEU A O 1
ATOM 742 N N . PRO A 1 91 ? -7.618 -5.153 -1.339 1.00 98.06 91 PRO A N 1
ATOM 743 C CA . PRO A 1 91 ? -8.903 -4.501 -1.617 1.00 98.06 91 PRO A CA 1
ATOM 744 C C . PRO A 1 91 ? -9.665 -4.043 -0.363 1.00 98.06 91 PRO A C 1
ATOM 746 O O . PRO A 1 91 ? -10.587 -3.237 -0.461 1.00 98.06 91 PRO A O 1
ATOM 749 N N . GLU A 1 92 ? -9.301 -4.552 0.812 1.00 97.56 92 GLU A N 1
ATOM 750 C CA . GLU A 1 92 ? -9.853 -4.174 2.110 1.00 97.56 92 GLU A CA 1
ATOM 751 C C . GLU A 1 92 ? -9.309 -2.839 2.659 1.00 97.56 92 GLU A C 1
ATOM 753 O O . GLU A 1 92 ? -9.857 -2.312 3.627 1.00 97.56 92 GLU A O 1
ATOM 758 N N . TYR A 1 93 ? -8.281 -2.254 2.031 1.00 98.19 93 TYR A N 1
ATOM 759 C CA . TYR A 1 93 ? -7.660 -1.000 2.466 1.00 98.19 93 TYR A CA 1
ATOM 760 C C . TYR A 1 93 ? -8.069 0.192 1.593 1.00 98.19 93 TYR A C 1
ATOM 762 O O . TYR A 1 93 ? -8.124 0.123 0.366 1.00 98.19 93 TYR A O 1
ATOM 770 N N . GLY A 1 94 ? -8.276 1.338 2.244 1.00 97.75 94 GLY A N 1
ATOM 771 C CA . GLY A 1 94 ? -8.300 2.653 1.599 1.00 97.75 94 GLY A CA 1
ATOM 772 C C . GLY A 1 94 ? -6.944 3.359 1.696 1.00 97.75 94 GLY A C 1
ATOM 773 O O . GLY A 1 94 ? -6.026 2.883 2.362 1.00 97.75 94 GLY A O 1
ATOM 774 N N . TYR A 1 95 ? -6.816 4.533 1.070 1.00 97.56 95 TYR A N 1
ATOM 775 C CA . TYR A 1 95 ? -5.612 5.358 1.195 1.00 97.56 95 TYR A CA 1
ATOM 776 C C . TYR A 1 95 ? -5.934 6.843 1.375 1.00 97.56 95 TYR A C 1
ATOM 778 O O . TYR A 1 95 ? -6.958 7.345 0.913 1.00 97.56 95 TYR A O 1
ATOM 786 N N . ILE A 1 96 ? -5.005 7.555 2.013 1.00 97.25 96 ILE A N 1
ATOM 787 C CA . ILE A 1 96 ? -4.958 9.017 2.067 1.00 97.25 96 ILE A CA 1
ATOM 788 C C . ILE A 1 96 ? -3.542 9.438 1.678 1.00 97.25 96 ILE A C 1
ATOM 790 O O . ILE A 1 96 ? -2.564 8.928 2.220 1.00 97.25 96 ILE A O 1
ATOM 794 N N . GLY A 1 97 ? -3.424 10.368 0.732 1.00 92.50 97 GLY A N 1
ATOM 795 C CA . GLY A 1 97 ? -2.138 10.895 0.284 1.00 92.50 97 GLY A CA 1
ATOM 796 C C . GLY A 1 97 ? -2.224 11.532 -1.098 1.00 92.50 97 GLY A C 1
ATOM 797 O O . GLY A 1 97 ? -3.091 11.193 -1.901 1.00 92.50 97 GLY A O 1
ATOM 798 N N . ALA A 1 98 ? -1.313 12.459 -1.378 1.00 90.62 98 ALA A N 1
ATOM 799 C CA . ALA A 1 98 ? -1.166 13.087 -2.684 1.00 90.62 98 ALA A CA 1
ATOM 800 C C . ALA A 1 98 ? 0.274 12.923 -3.176 1.00 90.62 98 ALA A C 1
ATOM 802 O O . ALA A 1 98 ? 1.218 12.930 -2.381 1.00 90.62 98 ALA A O 1
ATOM 803 N N . GLY A 1 99 ? 0.441 12.786 -4.493 1.00 84.00 99 GLY A N 1
ATOM 804 C CA . GLY A 1 99 ? 1.761 12.810 -5.112 1.00 84.00 99 GLY A CA 1
ATOM 805 C C . GLY A 1 99 ? 2.469 14.134 -4.819 1.00 84.00 99 GLY A C 1
ATOM 806 O O . GLY A 1 99 ? 1.843 15.196 -4.796 1.00 84.00 99 GLY A O 1
ATOM 807 N N . ARG A 1 100 ? 3.781 14.072 -4.593 1.00 76.00 100 ARG A N 1
ATOM 808 C CA . ARG A 1 100 ? 4.616 15.276 -4.546 1.00 76.00 100 ARG A CA 1
ATOM 809 C C . ARG A 1 100 ? 4.855 15.738 -5.988 1.00 76.00 100 ARG A C 1
ATOM 811 O O . ARG A 1 100 ? 5.079 14.891 -6.850 1.00 76.00 100 ARG A O 1
ATOM 818 N N . LYS A 1 101 ? 4.715 17.044 -6.229 1.00 69.19 101 LYS A N 1
ATOM 819 C CA . LYS A 1 101 ? 4.975 17.671 -7.535 1.00 69.19 101 LYS A CA 1
ATOM 820 C C . LYS A 1 101 ? 6.451 17.594 -7.900 1.00 69.19 101 LYS A C 1
ATOM 822 O O . LYS A 1 101 ? 7.273 17.654 -6.958 1.00 69.19 101 LYS A O 1
#

Radius of gyration: 33.94 Å; chains: 1; bounding box: 65×29×102 Å

Sequence (101 aa):
MMKSFSFFPGSKGIFLLLPVLSGLVFSCNHKQEEIRVMTFNIRLDTPADSMNNWKYRRENVARMIRFYDVDLLGTQEVLHNQLQDLLNLLPEYGYIGAGRK

Secondary structure (DSSP, 8-state):
-----------TTSTTSTTTGGGG------------EEEEE-----GGGGGGSHHHHHHHHHHHHHHTT-SEEEEES--HHHHHHHHHH-TT---------

pLDDT: mean 82.96, std 21.07, range [36.75, 98.69]